Protein AF-A0A382IAA7-F1 (afdb_monomer)

Secondary structure (DSSP, 8-state):
---TTS-SSHHHHHHHHHT--TTS--THHHHHHHHHHHHHHHHHHHHHHHHHHHHHTS--B-TTS-B----

InterPro domains:
  IPR046487 Protein of unknown function DUF6580 [PF20221] (4-53)

Radius of gyration: 24.25 Å; Cα contacts (8 Å, |Δi|>4): 37; chains: 1; bounding box: 49×28×62 Å

Mean predicted aligned error: 11.09 Å

Solvent-accessible surface area (backbone atoms only — not comparable to full-atom values): 4294 Å² total; per-residue (Å²): 138,83,65,81,91,46,53,101,42,74,68,26,51,50,35,52,55,42,52,40,55,93,96,54,80,48,32,34,67,54,47,52,53,51,52,52,50,54,50,51,51,51,51,52,49,51,52,49,51,54,54,52,50,63,59,61,70,47,63,62,58,43,100,83,73,48,70,63,81,81,132

Organism: NCBI:txid408172

Structure (mmCIF, N/CA/C/O backbone):
data_AF-A0A382IAA7-F1
#
_entry.id   AF-A0A382IAA7-F1
#
loop_
_atom_site.group_PDB
_atom_site.id
_atom_site.type_symbol
_atom_site.label_atom_id
_atom_site.label_alt_id
_atom_site.label_comp_id
_atom_site.label_asym_id
_atom_site.label_entity_id
_atom_site.label_seq_id
_atom_site.pdbx_PDB_ins_code
_atom_site.Cartn_x
_atom_site.Cartn_y
_atom_site.Cartn_z
_atom_site.occupancy
_atom_site.B_iso_or_equiv
_atom_site.auth_seq_id
_atom_site.auth_comp_id
_atom_site.auth_asym_id
_atom_site.auth_atom_id
_atom_site.pdbx_PDB_model_num
ATOM 1 N N . LEU A 1 1 ? 27.323 2.399 -11.808 1.00 52.81 1 LEU A N 1
ATOM 2 C CA . LEU A 1 1 ? 26.500 1.621 -12.763 1.00 52.81 1 LEU A CA 1
ATOM 3 C C . LEU A 1 1 ? 25.132 2.283 -12.894 1.00 52.81 1 LEU A C 1
ATOM 5 O O . LEU A 1 1 ? 24.398 2.335 -11.917 1.00 52.81 1 LEU A O 1
ATOM 9 N N . VAL A 1 2 ? 24.823 2.853 -14.061 1.00 65.25 2 VAL A N 1
ATOM 10 C CA . VAL A 1 2 ? 23.461 3.281 -14.424 1.00 65.25 2 VAL A CA 1
ATOM 11 C C . VAL A 1 2 ? 22.825 2.100 -15.142 1.00 65.25 2 VAL A C 1
ATOM 13 O O . VAL A 1 2 ? 23.417 1.599 -16.090 1.00 65.25 2 VAL A O 1
ATOM 16 N N . ASN A 1 3 ? 21.670 1.628 -14.676 1.00 66.56 3 ASN A N 1
ATOM 17 C CA . ASN A 1 3 ? 20.912 0.609 -15.393 1.00 66.56 3 ASN A CA 1
ATOM 18 C C . ASN A 1 3 ? 20.153 1.302 -16.542 1.00 66.56 3 ASN A C 1
ATOM 20 O O . ASN A 1 3 ? 19.220 2.051 -16.249 1.00 66.56 3 ASN A O 1
ATOM 24 N N . PRO A 1 4 ? 20.531 1.105 -17.821 1.00 70.38 4 PRO A N 1
ATOM 25 C CA . PRO A 1 4 ? 19.871 1.773 -18.943 1.00 70.38 4 PRO A CA 1
ATOM 26 C C . PRO A 1 4 ? 18.432 1.284 -19.159 1.00 70.38 4 PRO A C 1
ATOM 28 O O . PRO A 1 4 ? 17.680 1.934 -19.877 1.00 70.38 4 PRO A O 1
ATOM 31 N N . ALA A 1 5 ? 18.030 0.170 -18.532 1.00 72.12 5 ALA A N 1
ATOM 32 C CA . ALA A 1 5 ? 16.697 -0.407 -18.692 1.00 72.12 5 ALA A CA 1
ATOM 33 C C . ALA A 1 5 ? 15.569 0.472 -18.125 1.00 72.12 5 ALA A C 1
ATOM 35 O O . ALA A 1 5 ? 14.425 0.337 -18.554 1.00 72.12 5 ALA A O 1
ATOM 36 N N . TYR A 1 6 ? 15.888 1.369 -17.185 1.00 74.62 6 TYR A N 1
ATOM 37 C CA . TYR A 1 6 ? 14.937 2.333 -16.640 1.00 74.62 6 TYR A CA 1
ATOM 38 C C . TYR A 1 6 ? 15.526 3.733 -16.713 1.00 74.62 6 TYR A C 1
ATOM 40 O O . TYR A 1 6 ? 16.505 4.066 -16.039 1.00 74.62 6 TYR A O 1
ATOM 48 N N . THR A 1 7 ? 14.910 4.586 -17.520 1.00 80.50 7 THR A N 1
ATOM 49 C CA . THR A 1 7 ? 15.246 6.006 -17.538 1.00 80.50 7 THR A CA 1
ATOM 50 C C . THR A 1 7 ? 14.882 6.619 -16.179 1.00 80.50 7 THR A C 1
ATOM 52 O O . THR A 1 7 ? 13.842 6.296 -15.613 1.00 80.50 7 THR A O 1
ATOM 55 N N . LYS A 1 8 ? 15.710 7.515 -15.626 1.00 81.44 8 LYS A N 1
ATOM 56 C CA . LYS A 1 8 ? 15.410 8.234 -14.367 1.00 81.44 8 LYS A CA 1
ATOM 57 C C . LYS A 1 8 ? 14.382 9.345 -14.599 1.00 81.44 8 LYS A C 1
ATOM 59 O O . LYS A 1 8 ? 14.656 10.525 -14.413 1.00 81.44 8 LYS A O 1
ATOM 64 N N . THR A 1 9 ? 13.213 8.951 -15.071 1.00 87.69 9 THR A N 1
ATOM 65 C CA . THR A 1 9 ? 12.064 9.805 -15.352 1.00 87.69 9 THR A CA 1
ATOM 66 C C . THR A 1 9 ? 10.838 9.197 -14.689 1.00 87.69 9 THR A C 1
ATOM 68 O O . THR A 1 9 ? 10.838 8.024 -14.310 1.00 87.69 9 THR A O 1
ATOM 71 N N . LEU A 1 10 ? 9.762 9.976 -14.583 1.00 86.38 10 LEU A N 1
ATOM 72 C CA . LEU A 1 10 ? 8.485 9.466 -14.086 1.00 86.38 10 LEU A CA 1
ATOM 73 C C . LEU A 1 10 ? 7.984 8.276 -14.926 1.00 86.38 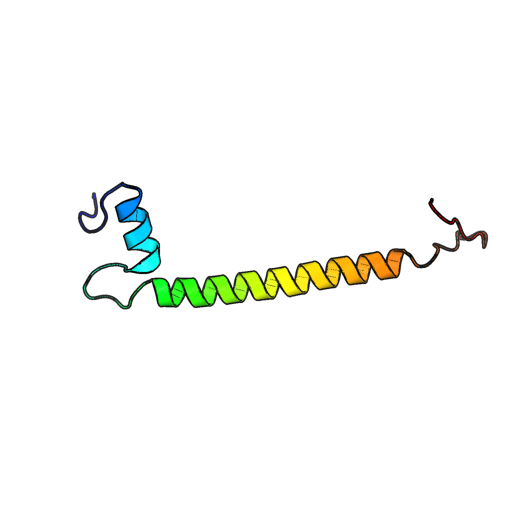10 LEU A C 1
ATOM 75 O O . LEU A 1 10 ? 7.473 7.305 -14.378 1.00 86.38 10 LEU A O 1
ATOM 79 N N . ALA A 1 11 ? 8.207 8.313 -16.244 1.00 85.06 11 ALA A N 1
ATOM 80 C CA . ALA A 1 11 ? 7.882 7.210 -17.144 1.00 85.06 11 ALA A CA 1
ATOM 81 C C . ALA A 1 11 ? 8.702 5.943 -16.839 1.00 85.06 11 ALA A C 1
ATOM 83 O O . ALA A 1 11 ? 8.148 4.847 -16.817 1.00 85.06 11 ALA A O 1
ATOM 84 N N . GLY A 1 12 ? 9.999 6.075 -16.542 1.00 85.75 12 GLY A N 1
ATOM 85 C CA . GLY A 1 12 ? 10.826 4.930 -16.153 1.00 85.75 12 GLY A CA 1
ATOM 86 C C . GLY A 1 12 ? 10.494 4.382 -14.762 1.00 85.75 12 GLY A C 1
ATOM 87 O O . GLY A 1 12 ? 10.561 3.171 -14.557 1.00 85.75 12 GLY A O 1
ATOM 88 N N . LEU A 1 13 ? 10.048 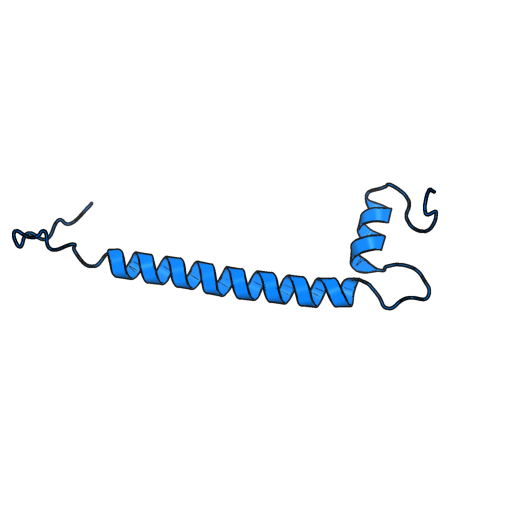5.234 -13.831 1.00 86.38 13 LEU A N 1
ATOM 89 C CA . LEU A 1 13 ? 9.491 4.795 -12.547 1.00 86.38 13 LEU A CA 1
ATOM 90 C C . LEU A 1 13 ? 8.188 4.012 -12.749 1.00 86.38 13 LEU A C 1
ATOM 92 O O . LEU A 1 13 ? 8.022 2.936 -12.177 1.00 86.38 13 LEU A O 1
ATOM 96 N N . TRP A 1 14 ? 7.295 4.501 -13.611 1.00 85.69 14 TRP A N 1
ATOM 97 C CA . TRP A 1 14 ? 6.067 3.789 -13.963 1.00 85.69 14 TRP A CA 1
ATOM 98 C C . TRP A 1 14 ? 6.360 2.421 -14.592 1.00 85.69 14 TRP A C 1
ATOM 100 O O . TRP A 1 14 ? 5.764 1.415 -14.199 1.00 85.69 14 TRP A O 1
ATOM 110 N N . GLN A 1 15 ? 7.323 2.361 -15.517 1.00 86.50 15 GLN A N 1
ATOM 111 C CA . GLN A 1 15 ? 7.782 1.112 -16.123 1.00 86.50 15 GLN A CA 1
ATOM 112 C C . GLN A 1 15 ? 8.328 0.145 -15.066 1.00 86.50 15 GLN A C 1
ATOM 114 O O . GLN A 1 15 ? 7.991 -1.034 -15.103 1.00 86.50 15 GLN A O 1
ATOM 119 N N . ALA A 1 16 ? 9.116 0.625 -14.101 1.00 85.44 16 ALA A N 1
ATOM 120 C CA . ALA A 1 16 ? 9.656 -0.213 -13.032 1.00 85.44 16 ALA A CA 1
ATOM 121 C C . ALA A 1 16 ? 8.556 -0.827 -12.145 1.00 85.44 16 ALA A C 1
ATOM 123 O O . ALA A 1 16 ? 8.644 -2.001 -11.780 1.00 85.44 16 ALA A O 1
ATOM 124 N N . LEU A 1 17 ? 7.502 -0.063 -11.841 1.00 84.19 17 LEU A N 1
ATOM 125 C CA . LEU A 1 17 ? 6.407 -0.507 -10.972 1.00 84.19 17 LEU A CA 1
ATOM 126 C C . LEU A 1 17 ? 5.416 -1.459 -11.655 1.00 84.19 17 LEU A C 1
ATOM 128 O O . LEU A 1 17 ? 4.803 -2.283 -10.979 1.00 84.19 17 LEU A O 1
ATOM 132 N N . THR A 1 18 ? 5.239 -1.352 -12.973 1.00 84.19 18 THR A N 1
ATOM 133 C CA . THR A 1 18 ? 4.178 -2.079 -13.692 1.00 84.19 18 THR A CA 1
ATOM 134 C C . THR A 1 18 ? 4.715 -3.148 -14.640 1.00 84.19 18 THR A C 1
ATOM 136 O O . THR A 1 18 ? 4.310 -4.308 -14.566 1.00 84.19 18 THR A O 1
ATOM 139 N N . ILE A 1 19 ? 5.630 -2.772 -15.531 1.00 86.56 19 ILE A N 1
ATOM 140 C CA . ILE A 1 19 ? 6.090 -3.622 -16.634 1.00 86.56 19 ILE A CA 1
ATOM 141 C C . ILE A 1 19 ? 7.315 -4.440 -16.220 1.00 86.56 19 ILE A C 1
ATOM 143 O O . ILE A 1 19 ? 7.388 -5.633 -1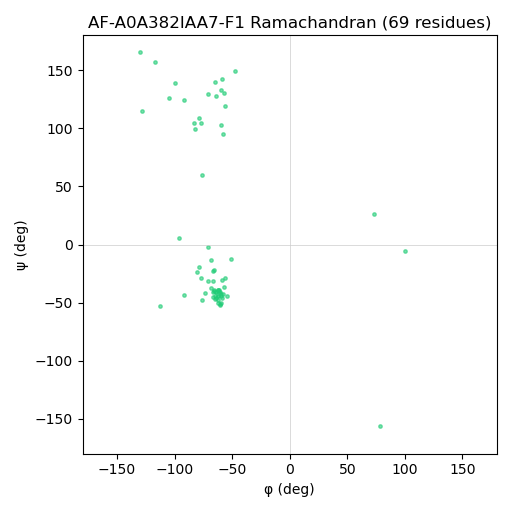6.500 1.00 86.56 19 ILE A O 1
ATOM 147 N N . GLY A 1 20 ? 8.268 -3.816 -15.536 1.00 84.31 20 GLY A N 1
ATOM 148 C CA . GLY A 1 20 ? 9.551 -4.423 -15.219 1.00 84.31 20 GLY A CA 1
ATOM 149 C C . GLY A 1 20 ? 10.515 -4.415 -16.411 1.00 84.31 20 GLY A C 1
ATOM 150 O O . GLY A 1 20 ? 10.432 -3.573 -17.310 1.00 84.31 20 GLY A O 1
ATOM 151 N N . MET A 1 21 ? 11.475 -5.341 -16.391 1.00 83.69 21 MET A N 1
ATOM 152 C CA . MET A 1 21 ? 12.514 -5.464 -17.414 1.00 83.69 21 MET A CA 1
ATOM 153 C C . MET A 1 21 ? 12.132 -6.573 -18.403 1.00 83.69 21 MET A C 1
ATOM 155 O O . MET A 1 21 ? 11.677 -7.633 -17.964 1.00 83.69 21 MET A O 1
ATOM 159 N N . PRO A 1 22 ? 12.341 -6.383 -19.719 1.00 79.38 22 PRO A N 1
ATOM 160 C CA . PRO A 1 22 ? 12.128 -7.452 -20.690 1.00 79.38 22 PRO A CA 1
ATOM 161 C C . PRO A 1 22 ? 12.979 -8.680 -20.334 1.00 79.38 22 PRO A C 1
ATOM 163 O O . PRO A 1 22 ? 14.174 -8.557 -20.076 1.00 79.38 22 PRO A O 1
ATOM 166 N N . GLY A 1 23 ? 12.353 -9.860 -20.303 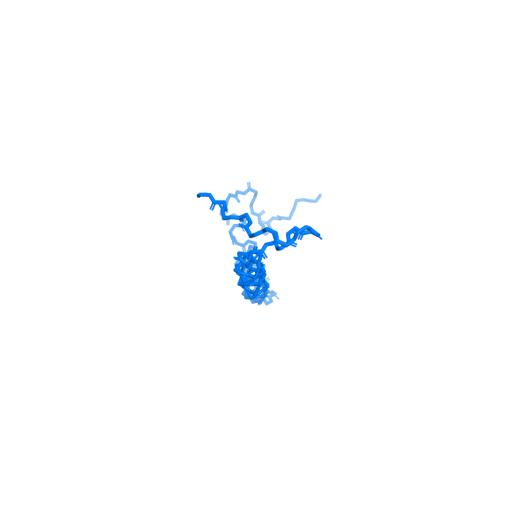1.00 81.44 23 GLY A N 1
ATOM 167 C CA . GLY A 1 23 ? 12.992 -11.125 -19.911 1.00 81.44 23 GLY A CA 1
ATOM 168 C C . GLY A 1 23 ? 12.709 -11.580 -18.474 1.00 81.44 23 GLY A C 1
ATOM 169 O O . GLY A 1 23 ? 13.071 -12.698 -18.120 1.00 81.44 23 GLY A O 1
ATOM 170 N N . PHE A 1 24 ? 12.018 -10.767 -17.670 1.00 81.62 24 PHE A N 1
ATOM 171 C CA . PHE A 1 24 ? 11.552 -11.129 -16.330 1.00 81.62 24 PHE A CA 1
ATOM 172 C C . PHE A 1 24 ? 10.019 -11.108 -16.252 1.00 81.62 24 PHE A C 1
ATOM 174 O O . PHE A 1 24 ? 9.371 -10.436 -17.058 1.00 81.62 24 PHE A O 1
ATOM 181 N N . PRO A 1 25 ? 9.412 -11.840 -15.299 1.00 81.12 25 PRO A N 1
ATOM 182 C CA . PRO A 1 25 ? 7.979 -11.744 -15.065 1.00 81.12 25 PRO A CA 1
ATOM 183 C C . PRO A 1 25 ? 7.572 -10.300 -14.703 1.00 81.12 25 PRO A C 1
ATOM 185 O O . PRO A 1 25 ? 8.318 -9.623 -13.987 1.00 81.12 25 PRO A O 1
ATOM 188 N N . PRO A 1 26 ? 6.400 -9.822 -15.166 1.00 83.94 26 PRO A N 1
ATOM 189 C CA . PRO A 1 26 ? 5.980 -8.437 -14.961 1.00 83.94 26 PRO A CA 1
ATOM 190 C C . PRO A 1 26 ? 5.875 -8.064 -13.477 1.00 83.94 26 PRO A C 1
ATOM 192 O O . PRO A 1 26 ? 5.236 -8.777 -12.696 1.00 83.94 26 PRO A O 1
ATOM 195 N N . THR A 1 27 ? 6.435 -6.916 -13.083 1.00 86.44 27 THR A N 1
ATOM 196 C CA . THR A 1 27 ? 6.431 -6.450 -11.682 1.00 86.44 27 THR A CA 1
ATOM 197 C C . THR A 1 27 ? 5.034 -6.124 -11.153 1.00 86.44 27 THR A C 1
ATOM 199 O O . THR A 1 27 ? 4.806 -6.228 -9.945 1.00 86.44 27 THR A O 1
ATOM 202 N N . TYR A 1 28 ? 4.058 -5.855 -12.028 1.00 85.00 28 TYR A N 1
ATOM 203 C CA . TYR A 1 28 ? 2.655 -5.694 -11.635 1.00 85.00 28 TYR A CA 1
ATOM 204 C C . TYR A 1 28 ? 2.085 -6.911 -10.874 1.00 85.00 28 TYR A C 1
ATOM 206 O O . TYR A 1 28 ? 1.211 -6.752 -10.022 1.00 85.00 28 TYR A O 1
ATOM 214 N N . LEU A 1 29 ? 2.593 -8.129 -11.116 1.00 85.88 29 LEU A N 1
ATOM 215 C CA . LEU A 1 29 ? 2.153 -9.329 -10.387 1.00 85.88 29 LEU A CA 1
ATOM 216 C C . LEU A 1 29 ? 2.533 -9.304 -8.902 1.00 85.88 29 LEU A C 1
ATOM 218 O O . LEU A 1 29 ? 1.812 -9.860 -8.075 1.00 85.88 29 LEU A O 1
ATOM 222 N N . PHE A 1 30 ? 3.652 -8.666 -8.56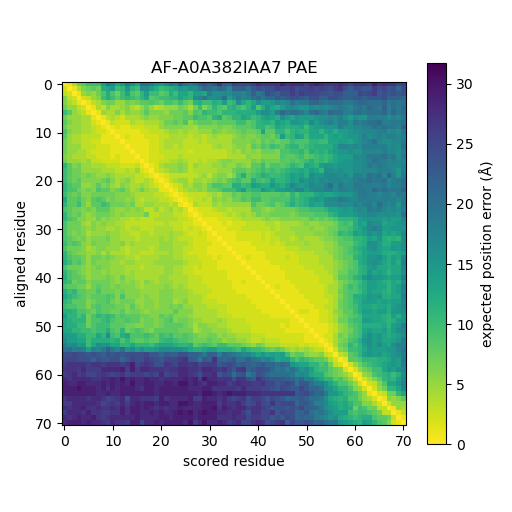3 1.00 87.00 30 PHE A N 1
ATOM 223 C CA . PHE A 1 30 ? 4.024 -8.412 -7.176 1.00 87.00 30 PHE A CA 1
ATOM 224 C C . PHE A 1 30 ? 3.190 -7.259 -6.617 1.00 87.00 30 PHE A C 1
ATOM 226 O O . PHE A 1 30 ? 2.556 -7.412 -5.575 1.00 87.00 30 PHE A O 1
ATOM 233 N N . LEU A 1 31 ? 3.099 -6.156 -7.372 1.00 88.62 31 LEU A N 1
ATOM 234 C CA . LEU A 1 31 ? 2.352 -4.963 -6.973 1.00 88.62 31 LEU A CA 1
ATOM 235 C C . LEU A 1 31 ? 0.897 -5.279 -6.614 1.00 88.62 31 LEU A C 1
ATOM 237 O O . LEU A 1 31 ? 0.420 -4.812 -5.586 1.00 88.62 31 LEU A O 1
ATOM 241 N N . ARG A 1 32 ? 0.197 -6.099 -7.411 1.00 89.69 32 ARG A N 1
ATOM 242 C CA . ARG A 1 32 ? -1.198 -6.477 -7.124 1.00 89.69 32 ARG A CA 1
ATOM 243 C C . ARG A 1 32 ? -1.329 -7.212 -5.786 1.00 89.69 32 ARG A C 1
ATOM 245 O O . ARG A 1 32 ? -2.281 -6.969 -5.058 1.00 89.69 32 ARG A O 1
ATOM 252 N N . ASN A 1 33 ? -0.394 -8.110 -5.468 1.00 91.00 33 ASN A N 1
ATOM 253 C CA . ASN A 1 33 ? -0.473 -8.938 -4.267 1.00 91.00 33 ASN A CA 1
ATOM 254 C C . ASN A 1 33 ? -0.161 -8.089 -3.033 1.00 91.00 33 ASN A C 1
ATOM 256 O O . ASN A 1 33 ? -0.868 -8.194 -2.034 1.00 91.00 33 ASN A O 1
ATOM 260 N N . SER A 1 34 ? 0.852 -7.223 -3.130 1.00 91.44 34 SER A N 1
ATOM 261 C CA . SER A 1 34 ? 1.169 -6.240 -2.095 1.00 91.44 34 SER A CA 1
ATOM 262 C C . SER A 1 34 ? -0.009 -5.302 -1.853 1.00 91.44 34 SER A C 1
ATOM 264 O O . SER A 1 34 ? -0.484 -5.220 -0.729 1.00 91.44 34 SER A O 1
ATOM 266 N N . LEU A 1 35 ? -0.571 -4.708 -2.912 1.00 93.94 35 LEU A N 1
ATOM 267 C CA . LEU A 1 35 ? -1.691 -3.774 -2.798 1.00 93.94 35 LEU A CA 1
ATOM 268 C C . LEU A 1 35 ? -2.936 -4.430 -2.184 1.00 93.94 35 LEU A C 1
ATOM 270 O O . LEU A 1 35 ? -3.600 -3.823 -1.350 1.00 93.94 35 LEU A O 1
ATOM 274 N N . LEU A 1 36 ? -3.251 -5.674 -2.563 1.00 96.38 36 LEU A N 1
ATOM 275 C CA . LEU A 1 36 ? -4.353 -6.424 -1.952 1.00 96.38 36 LEU A CA 1
ATOM 276 C C . LEU A 1 36 ? -4.103 -6.702 -0.465 1.00 96.38 36 LEU A C 1
ATOM 278 O O . LEU A 1 36 ? -5.030 -6.574 0.330 1.00 96.38 36 LEU A O 1
ATOM 282 N N . GLY A 1 37 ? -2.873 -7.060 -0.085 1.00 95.81 37 GLY A N 1
ATOM 283 C CA . GLY A 1 37 ? -2.494 -7.266 1.314 1.00 95.81 37 GLY A CA 1
ATOM 284 C C . GLY A 1 37 ? -2.583 -5.982 2.139 1.00 95.81 37 GLY A C 1
ATOM 285 O O . GLY A 1 37 ? -3.180 -5.992 3.215 1.00 95.81 37 GLY A O 1
ATOM 286 N N . ASP A 1 38 ? -2.065 -4.875 1.606 1.00 94.94 38 ASP A N 1
ATOM 287 C CA . ASP A 1 38 ? -2.090 -3.561 2.251 1.00 94.94 38 ASP A CA 1
ATOM 288 C C . ASP A 1 38 ? -3.527 -3.067 2.451 1.00 94.94 38 ASP A C 1
ATOM 290 O O . ASP A 1 38 ? -3.885 -2.619 3.539 1.00 94.94 38 ASP A O 1
ATOM 294 N N . LEU A 1 39 ? -4.380 -3.207 1.429 1.00 97.12 39 LEU A N 1
ATOM 295 C CA . LEU A 1 39 ? -5.794 -2.839 1.517 1.00 97.12 39 LEU A CA 1
ATOM 296 C C . LEU A 1 39 ? -6.568 -3.738 2.481 1.00 97.12 39 LEU A C 1
ATOM 298 O O . LEU A 1 39 ? -7.392 -3.238 3.245 1.00 97.12 39 LEU A O 1
ATOM 302 N N . LEU A 1 40 ? -6.309 -5.048 2.471 1.00 97.94 40 LEU A N 1
ATOM 303 C CA . LEU A 1 40 ? -6.944 -5.977 3.403 1.00 97.94 40 LEU A CA 1
ATOM 304 C C . LEU A 1 40 ? -6.563 -5.640 4.849 1.00 97.94 40 LEU A C 1
ATOM 306 O O . LEU A 1 40 ? -7.439 -5.541 5.708 1.00 97.94 40 LEU A O 1
ATOM 310 N N . PHE A 1 41 ? -5.273 -5.424 5.111 1.00 96.94 41 PHE A N 1
ATOM 311 C CA . PHE A 1 41 ? -4.782 -5.031 6.427 1.00 96.94 41 PHE A CA 1
ATOM 312 C C . PHE A 1 41 ? -5.378 -3.693 6.869 1.00 96.94 41 PHE A C 1
ATOM 314 O O . PHE A 1 41 ? -5.963 -3.616 7.949 1.00 96.94 41 PHE A O 1
ATOM 321 N N . ALA A 1 42 ? -5.283 -2.660 6.030 1.00 97.12 42 ALA A N 1
ATOM 322 C CA . ALA A 1 42 ? -5.803 -1.333 6.339 1.00 97.12 42 ALA A CA 1
ATOM 323 C C . ALA A 1 42 ? -7.323 -1.351 6.566 1.00 97.12 42 ALA A C 1
ATOM 325 O O . ALA A 1 42 ? -7.809 -0.703 7.489 1.00 97.12 42 ALA A O 1
ATOM 326 N N . GLY A 1 43 ? -8.071 -2.127 5.775 1.00 97.62 43 GLY A N 1
ATOM 327 C CA . GLY A 1 43 ? -9.518 -2.284 5.923 1.00 97.62 43 GLY A CA 1
ATOM 328 C C . GLY A 1 43 ? -9.912 -2.962 7.236 1.00 97.62 43 GLY A C 1
ATOM 329 O O . GLY A 1 43 ? -10.785 -2.461 7.951 1.00 97.62 43 GLY A O 1
ATOM 330 N N . ILE A 1 44 ? -9.247 -4.066 7.595 1.00 98.00 44 ILE A N 1
ATOM 331 C CA . ILE A 1 44 ? -9.463 -4.742 8.885 1.00 98.00 44 ILE A CA 1
ATOM 332 C C . ILE A 1 44 ? -9.088 -3.811 10.040 1.00 98.00 44 ILE A C 1
ATOM 334 O O . ILE A 1 44 ? -9.844 -3.700 11.003 1.00 98.00 44 ILE A O 1
ATOM 338 N N . PHE A 1 45 ? -7.953 -3.121 9.934 1.00 97.06 45 PHE A N 1
ATOM 339 C CA . PHE A 1 45 ? -7.485 -2.183 10.947 1.00 97.06 45 PHE A CA 1
ATOM 340 C C . PHE A 1 45 ? -8.484 -1.043 11.168 1.00 97.06 45 PHE A C 1
ATOM 342 O O . PHE A 1 45 ? -8.915 -0.831 12.298 1.00 97.06 45 PHE A O 1
ATOM 349 N N . ALA A 1 46 ? -8.919 -0.371 10.100 1.00 97.12 46 ALA A N 1
ATOM 350 C CA . ALA A 1 46 ? -9.903 0.705 10.179 1.00 97.12 46 ALA A CA 1
ATOM 351 C C . ALA A 1 46 ? -11.219 0.221 10.806 1.00 97.12 46 ALA A C 1
ATOM 353 O O . ALA A 1 46 ? -11.727 0.842 11.735 1.00 97.12 46 ALA A O 1
ATOM 354 N N . THR A 1 47 ? -11.723 -0.939 10.376 1.00 96.19 47 THR A N 1
ATOM 355 C CA . THR A 1 47 ? -12.947 -1.531 10.943 1.00 96.19 47 THR A CA 1
ATOM 356 C C . THR A 1 47 ? -12.777 -1.875 12.427 1.00 96.19 47 THR A C 1
ATOM 358 O O . THR A 1 47 ? -13.688 -1.661 13.224 1.00 96.19 47 THR A O 1
ATOM 361 N N . GLY A 1 48 ? -11.606 -2.383 12.823 1.00 95.94 48 GLY A N 1
ATOM 362 C CA . GLY A 1 48 ? -11.271 -2.664 14.218 1.00 95.94 48 GLY A CA 1
ATOM 363 C C . GLY A 1 48 ? -11.186 -1.400 15.074 1.00 95.94 48 GLY A C 1
ATOM 364 O O . GLY A 1 48 ? -11.679 -1.404 16.201 1.00 95.94 48 GLY A O 1
ATOM 365 N N . CYS A 1 49 ? -10.622 -0.314 14.540 1.00 94.69 49 CYS A N 1
ATOM 366 C CA . CYS A 1 49 ? -10.604 0.993 15.194 1.00 94.69 49 CYS A CA 1
ATOM 367 C C . CYS A 1 49 ? -12.022 1.528 15.410 1.00 94.69 49 CYS A C 1
ATOM 369 O O . CYS A 1 49 ? -12.367 1.856 16.542 1.00 94.69 49 CYS A O 1
ATOM 371 N N . GLU A 1 50 ? -12.861 1.540 14.373 1.00 92.50 50 GLU A N 1
ATOM 372 C CA . GLU A 1 50 ? -14.267 1.959 14.477 1.00 92.50 50 GLU A CA 1
ATOM 373 C C . GLU A 1 50 ? -15.035 1.112 15.501 1.00 92.50 50 GLU A C 1
ATOM 375 O O . GLU A 1 50 ? -15.755 1.632 16.352 1.00 92.50 50 GLU A O 1
ATOM 380 N N . TRP A 1 51 ? -14.827 -0.205 15.497 1.00 93.50 51 TRP A N 1
ATOM 381 C CA . TRP A 1 51 ? -15.448 -1.103 16.467 1.00 93.50 51 TRP A CA 1
ATOM 382 C C . TRP A 1 51 ? -14.961 -0.866 17.904 1.00 93.50 51 TRP A C 1
ATOM 384 O O . TRP A 1 51 ? -15.754 -0.917 18.847 1.00 93.50 51 TRP A O 1
ATOM 394 N N . ALA A 1 52 ? -13.670 -0.590 18.092 1.00 90.69 52 ALA A N 1
ATOM 395 C CA . ALA A 1 52 ? -13.106 -0.256 19.394 1.00 90.69 52 ALA A CA 1
ATOM 396 C C . ALA A 1 52 ? -13.608 1.103 19.904 1.00 90.69 52 ALA A C 1
ATOM 398 O O . ALA A 1 52 ? -13.862 1.239 21.102 1.00 90.69 52 ALA A O 1
ATOM 399 N N . LEU A 1 53 ? -13.783 2.088 19.018 1.00 88.38 53 LEU A N 1
ATOM 400 C CA . LEU A 1 53 ? -14.378 3.388 19.340 1.00 88.38 53 LEU A CA 1
ATOM 401 C C . LEU A 1 53 ? -15.857 3.239 19.716 1.00 88.38 53 LEU A C 1
ATOM 403 O O . LEU A 1 53 ? -16.276 3.736 20.759 1.00 88.38 53 LEU A O 1
ATOM 407 N N . ALA A 1 54 ? -16.628 2.462 18.953 1.00 86.50 54 ALA A N 1
ATOM 408 C CA . ALA A 1 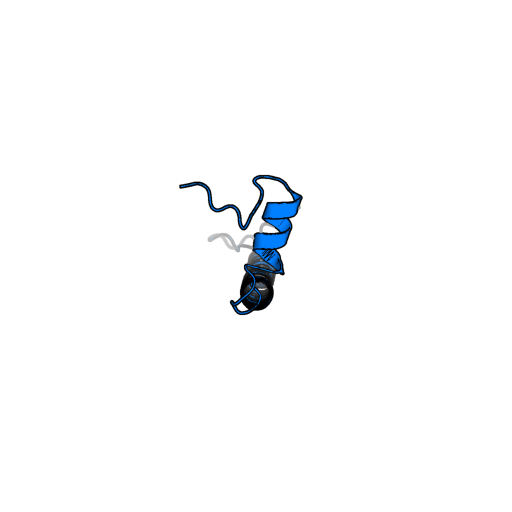54 ? -18.029 2.172 19.265 1.00 86.50 54 ALA A CA 1
ATOM 409 C C . ALA A 1 54 ? -18.204 1.490 20.636 1.00 86.50 54 ALA A C 1
ATOM 411 O O . ALA A 1 54 ? -19.214 1.687 21.308 1.00 86.50 54 ALA A O 1
ATOM 412 N N . ARG A 1 55 ? -17.214 0.706 21.083 1.00 80.00 55 ARG A N 1
ATOM 413 C CA . ARG A 1 55 ? -17.200 0.096 22.423 1.00 80.00 55 ARG A CA 1
ATOM 414 C C . ARG A 1 55 ? -16.746 1.037 23.533 1.00 80.00 55 ARG A C 1
ATOM 416 O O . ARG A 1 55 ? -17.112 0.811 24.678 1.00 80.00 55 ARG A O 1
ATOM 423 N N . GLN A 1 56 ? -15.982 2.075 23.215 1.00 72.00 56 GLN A N 1
ATOM 424 C CA . GLN A 1 56 ? -15.626 3.135 24.164 1.00 72.00 56 GLN A CA 1
ATOM 425 C C . GLN A 1 56 ? -16.757 4.148 24.357 1.00 72.00 56 GLN A C 1
ATOM 427 O O . GLN A 1 56 ? -16.794 4.817 25.379 1.00 72.00 56 GLN A O 1
ATOM 432 N N . ALA A 1 57 ? -17.716 4.209 23.428 1.00 61.84 57 ALA A N 1
ATOM 433 C CA . ALA A 1 57 ? -18.977 4.921 23.625 1.00 61.84 57 ALA A CA 1
ATOM 434 C C . ALA A 1 57 ? -19.916 4.225 24.637 1.00 61.84 57 ALA A C 1
ATOM 436 O O . ALA A 1 57 ? -20.991 4.744 24.936 1.00 61.84 57 ALA A O 1
ATOM 437 N N . LEU A 1 58 ? -19.533 3.059 25.183 1.00 56.91 58 LEU A N 1
ATOM 438 C CA . LEU A 1 58 ? -20.138 2.576 26.420 1.00 56.91 58 LEU A CA 1
ATOM 439 C C . LEU A 1 58 ? -19.779 3.578 27.520 1.00 56.91 58 LEU A C 1
ATOM 441 O O . LEU A 1 58 ? -18.597 3.880 27.677 1.00 56.91 58 LEU A O 1
ATOM 445 N N . PRO A 1 59 ? -20.758 4.091 28.280 1.00 57.38 59 PRO A N 1
ATOM 446 C CA . PRO A 1 59 ? -20.4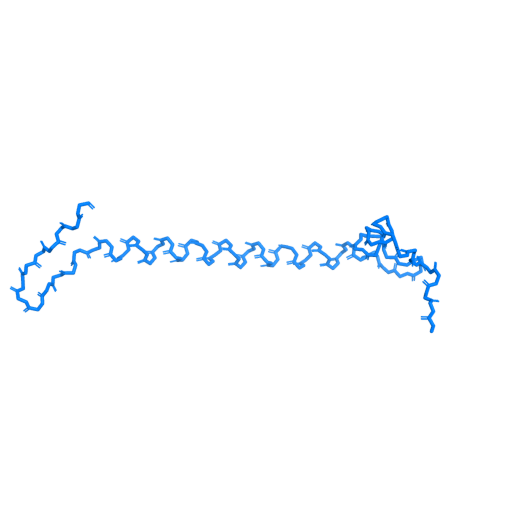76 5.073 29.306 1.00 57.38 59 PRO A CA 1
ATOM 447 C C . PRO A 1 59 ? -19.447 4.490 30.265 1.00 57.38 59 PRO A C 1
ATOM 449 O O . PRO A 1 59 ? -19.684 3.448 30.885 1.00 57.38 59 PRO A O 1
ATOM 452 N N . THR A 1 60 ? -18.293 5.143 30.366 1.00 57.25 60 THR A N 1
ATOM 453 C CA . THR A 1 60 ? -17.369 4.928 31.470 1.00 57.25 60 THR A CA 1
ATOM 454 C C . THR A 1 60 ? -18.144 5.241 32.740 1.00 57.25 60 THR A C 1
ATOM 456 O O . THR A 1 60 ? -18.290 6.398 33.117 1.00 57.25 60 THR A O 1
ATOM 459 N N . GLN A 1 61 ? -18.710 4.205 33.362 1.00 54.88 61 GLN A N 1
ATOM 460 C CA . GLN A 1 61 ? -19.138 4.263 34.747 1.00 54.88 61 GLN A CA 1
ATOM 461 C C . GLN A 1 61 ? -17.874 4.584 35.534 1.00 54.88 61 GLN A C 1
ATOM 463 O O . GLN A 1 61 ? -17.008 3.720 35.702 1.00 54.88 61 GLN A O 1
ATOM 468 N N . ASP A 1 62 ? -17.739 5.845 35.947 1.00 59.53 62 ASP A N 1
ATOM 469 C CA . ASP A 1 62 ? -16.746 6.245 36.936 1.00 59.53 62 ASP A CA 1
ATOM 470 C C . ASP A 1 62 ? -16.836 5.255 38.110 1.00 59.53 62 ASP A C 1
ATOM 472 O O . ASP A 1 62 ? -17.909 4.737 38.425 1.00 59.53 62 ASP A O 1
ATOM 476 N N . SER A 1 63 ? -15.727 5.003 38.798 1.00 59.88 63 SER A N 1
ATOM 477 C CA . SER A 1 63 ? -15.655 4.196 40.025 1.00 59.88 63 SER A CA 1
ATOM 478 C C . SER A 1 63 ? -16.680 4.641 41.099 1.00 59.88 63 SER A C 1
ATOM 480 O O . SER A 1 63 ? -16.953 3.920 42.056 1.00 59.88 63 SER A O 1
ATOM 482 N N . LYS A 1 64 ? -17.305 5.817 40.917 1.00 59.66 64 LYS A N 1
ATOM 483 C CA . LYS A 1 64 ? -18.419 6.373 41.703 1.00 59.66 64 LYS A CA 1
ATOM 484 C C . LYS A 1 64 ? -19.838 6.139 41.143 1.00 59.66 64 LYS A C 1
ATOM 486 O O . LYS A 1 64 ? -20.792 6.656 41.720 1.00 59.66 64 LYS A O 1
ATOM 491 N N . GLY A 1 65 ? -20.013 5.375 40.066 1.00 55.94 65 GLY A N 1
ATOM 492 C CA . GLY A 1 65 ? -21.319 5.013 39.499 1.00 55.94 65 GLY A CA 1
ATOM 493 C C . GLY A 1 65 ? -22.053 6.141 38.766 1.00 55.94 65 GLY A C 1
ATOM 494 O O . GLY A 1 65 ? -23.282 6.123 38.720 1.00 55.94 65 GLY A O 1
ATOM 495 N N . GLN A 1 66 ? -21.328 7.128 38.232 1.00 54.84 66 GLN A N 1
ATOM 496 C CA . GLN A 1 66 ? -21.912 8.186 37.408 1.00 54.84 66 GLN A CA 1
ATOM 497 C C . GLN A 1 66 ? -21.571 7.952 35.936 1.00 54.84 66 GLN A C 1
ATOM 499 O O . GLN A 1 66 ? -20.406 7.804 35.567 1.00 54.84 66 GLN A O 1
ATOM 504 N N . VAL A 1 67 ? -22.613 7.925 35.106 1.00 60.50 67 VAL A N 1
ATOM 505 C CA . VAL A 1 67 ? -22.516 7.842 33.649 1.00 60.50 67 VAL A CA 1
ATOM 506 C C . VAL A 1 67 ? -22.272 9.250 33.111 1.00 60.50 67 VAL A C 1
ATOM 508 O O . VAL A 1 67 ? -23.203 10.046 32.999 1.00 60.50 67 VAL A O 1
ATOM 511 N N . GLU A 1 68 ? -21.018 9.570 32.798 1.00 61.69 68 GLU A N 1
ATOM 512 C CA . GLU A 1 68 ? -20.670 10.813 32.108 1.00 61.69 68 GLU A CA 1
ATOM 513 C C . GLU A 1 68 ? -21.001 10.670 30.615 1.00 61.69 68 G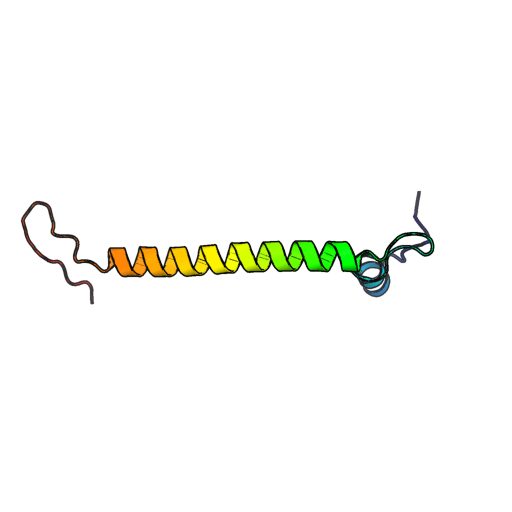LU A C 1
ATOM 515 O O . GLU A 1 68 ? -20.328 9.964 29.865 1.00 61.69 68 GLU A O 1
ATOM 520 N N . VAL A 1 69 ? -22.094 11.304 30.191 1.00 62.53 69 VAL A N 1
ATOM 521 C CA . VAL A 1 69 ? -22.447 11.481 28.778 1.00 62.53 69 VAL A CA 1
ATOM 522 C C . VAL A 1 69 ? -21.690 12.695 28.245 1.00 62.53 69 VAL A C 1
ATOM 524 O O . VAL A 1 69 ? -22.030 13.834 28.563 1.00 62.53 69 VAL A O 1
ATOM 527 N N . VAL A 1 70 ? -20.641 12.436 27.463 1.00 63.09 70 VAL A N 1
ATOM 528 C CA . VAL A 1 70 ? -19.882 13.457 26.726 1.00 63.09 70 VAL A CA 1
ATOM 529 C C . VAL A 1 70 ? -20.761 13.981 25.573 1.00 63.09 70 VAL A C 1
ATOM 531 O O . VAL A 1 70 ? -21.333 13.148 24.865 1.00 63.09 70 VAL A O 1
ATOM 534 N N . PRO A 1 71 ? -20.929 15.312 25.412 1.00 57.53 71 PRO A N 1
ATOM 535 C CA . PRO A 1 71 ? -21.777 15.905 24.373 1.00 57.53 71 PRO A CA 1
ATOM 536 C C . PRO A 1 71 ? -21.237 15.716 22.951 1.00 57.53 71 PRO A C 1
ATOM 538 O O . PRO A 1 71 ? -19.998 15.637 22.781 1.00 57.53 71 PRO A O 1
#

pLDDT: mean 80.59, std 13.94, 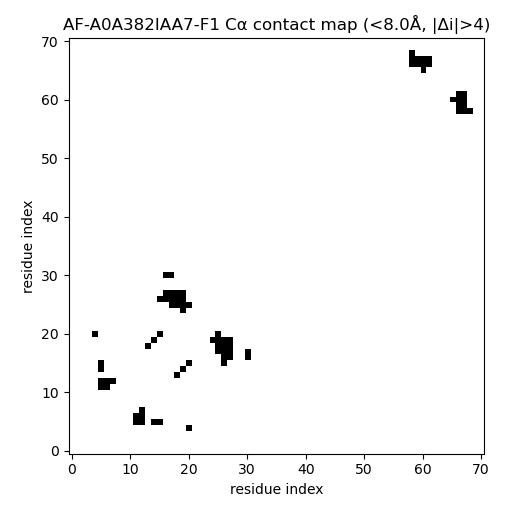range [52.81, 98.0]

Sequence (71 aa):
LVNPAYTKTLAGLWQALTIGMPGFPPTYLFLRNSLLGDLLFAGIFATGCEWALARQALPTQDSKGQVEVVP

Foldseek 3Di:
DDDPQADPDPVSVVCCCAANGPPDDTNVVVVVVVVVVVCVVVVVVVVVVVVVVVVVCPFPLDPVRDRDDDD